Protein AF-S2ZEY4-F1 (afdb_monomer_lite)

Structure (mmCIF, N/CA/C/O backbone):
data_AF-S2ZEY4-F1
#
_entry.id   AF-S2ZEY4-F1
#
loop_
_atom_site.group_PDB
_atom_site.id
_atom_site.type_symbol
_atom_site.label_atom_id
_atom_site.label_alt_id
_atom_site.label_comp_id
_atom_site.label_asym_id
_atom_site.label_entity_id
_atom_site.label_seq_id
_atom_site.pdbx_PDB_ins_code
_atom_site.Cartn_x
_atom_site.Cartn_y
_atom_site.Cartn_z
_atom_site.occupancy
_atom_site.B_iso_or_equiv
_atom_site.auth_seq_id
_atom_site.auth_comp_id
_atom_site.auth_asym_id
_atom_site.auth_atom_id
_atom_site.pdbx_PDB_model_num
ATOM 1 N N . MET A 1 1 ? 43.045 8.852 -27.611 1.00 34.75 1 MET A N 1
ATOM 2 C CA . MET A 1 1 ? 41.843 9.690 -27.777 1.00 34.75 1 MET A CA 1
ATOM 3 C C . MET A 1 1 ? 40.658 8.758 -27.735 1.00 34.75 1 MET A C 1
ATOM 5 O O . MET A 1 1 ? 40.452 7.954 -28.638 1.00 34.75 1 MET A O 1
ATOM 9 N N . ASP A 1 2 ? 40.039 8.763 -26.572 1.00 35.22 2 ASP A N 1
ATOM 10 C CA . ASP A 1 2 ? 39.530 7.590 -25.887 1.00 35.22 2 ASP A CA 1
ATOM 11 C C . ASP A 1 2 ? 38.060 7.375 -26.241 1.00 35.22 2 ASP A C 1
ATOM 13 O O . ASP A 1 2 ? 37.256 8.305 -26.233 1.00 35.22 2 ASP A O 1
ATOM 17 N N . LYS A 1 3 ? 37.725 6.143 -26.635 1.00 40.31 3 LYS A N 1
ATOM 18 C CA . LYS A 1 3 ? 36.358 5.748 -26.965 1.00 40.31 3 LYS A CA 1
ATOM 19 C C . LYS A 1 3 ? 35.614 5.444 -25.669 1.00 40.31 3 LYS A C 1
ATOM 21 O O . LYS A 1 3 ? 35.763 4.356 -25.116 1.00 40.31 3 LYS A O 1
ATOM 26 N N . ASP A 1 4 ? 34.793 6.396 -25.242 1.00 46.69 4 ASP A N 1
ATOM 27 C CA . ASP A 1 4 ? 33.621 6.179 -24.393 1.00 46.69 4 ASP A CA 1
ATOM 28 C C . ASP A 1 4 ? 32.724 5.121 -25.060 1.00 46.69 4 ASP A C 1
ATOM 30 O O . ASP A 1 4 ? 31.911 5.406 -25.938 1.00 46.69 4 ASP A O 1
ATOM 34 N N . ALA A 1 5 ? 32.942 3.855 -24.713 1.00 41.34 5 ALA A N 1
ATOM 35 C CA . ALA A 1 5 ? 32.091 2.746 -25.117 1.00 41.34 5 ALA A CA 1
ATOM 36 C C . ALA A 1 5 ? 31.416 2.194 -23.865 1.00 41.34 5 ALA A C 1
ATOM 38 O O . ALA A 1 5 ? 31.841 1.207 -23.263 1.00 41.34 5 ALA A O 1
ATOM 39 N N . GLU A 1 6 ? 30.366 2.919 -23.483 1.00 42.38 6 GLU A N 1
ATOM 40 C CA . GLU A 1 6 ? 29.263 2.526 -22.620 1.00 42.38 6 GLU A CA 1
ATOM 41 C C . GLU A 1 6 ? 28.977 1.019 -22.746 1.00 42.38 6 GLU A C 1
ATOM 43 O O . GLU A 1 6 ? 28.369 0.545 -23.706 1.00 42.38 6 GLU A O 1
ATOM 48 N N . GLN A 1 7 ? 29.440 0.234 -21.766 1.00 39.16 7 GLN A N 1
ATOM 49 C CA . GLN A 1 7 ? 29.108 -1.186 -21.646 1.00 39.16 7 GLN A CA 1
ATOM 50 C C . GLN A 1 7 ? 27.661 -1.332 -21.148 1.00 39.16 7 GLN A C 1
ATOM 52 O O . GLN A 1 7 ? 27.381 -1.719 -20.011 1.00 39.16 7 GLN A O 1
ATOM 57 N N . GLY A 1 8 ? 26.727 -0.977 -22.025 1.00 46.00 8 GLY A N 1
ATOM 58 C CA . GLY A 1 8 ? 25.289 -1.146 -21.885 1.00 46.00 8 GLY A CA 1
ATOM 59 C C . GLY A 1 8 ? 24.816 -2.430 -22.553 1.00 46.00 8 GLY A C 1
ATOM 60 O O . GLY A 1 8 ? 23.980 -2.372 -23.444 1.00 46.00 8 GLY A O 1
ATOM 61 N N . ILE A 1 9 ? 25.347 -3.598 -22.181 1.00 46.72 9 ILE A N 1
ATOM 62 C CA . ILE A 1 9 ? 24.844 -4.873 -22.712 1.00 46.72 9 ILE A CA 1
ATOM 63 C C . ILE A 1 9 ? 24.845 -5.932 -21.603 1.00 46.72 9 ILE A C 1
ATOM 65 O O . ILE A 1 9 ? 25.828 -6.082 -20.885 1.00 46.72 9 ILE A O 1
ATOM 69 N N . ALA A 1 10 ? 23.728 -6.665 -21.514 1.00 39.22 10 ALA A N 1
ATOM 70 C CA . ALA A 1 10 ? 23.457 -7.849 -20.684 1.00 39.22 10 ALA A CA 1
ATOM 71 C C . ALA A 1 10 ? 22.656 -7.672 -19.374 1.00 39.22 10 ALA A C 1
ATOM 73 O O . ALA A 1 10 ? 22.912 -8.356 -18.391 1.00 39.22 10 ALA A O 1
ATOM 74 N N . ILE A 1 11 ? 21.581 -6.872 -19.386 1.00 45.06 11 ILE A N 1
ATOM 75 C CA . ILE A 1 11 ? 20.360 -7.239 -18.628 1.00 45.06 11 ILE A CA 1
ATOM 76 C C . ILE A 1 11 ? 19.168 -7.230 -19.592 1.00 45.06 11 ILE A C 1
ATOM 78 O O . ILE A 1 11 ? 18.177 -6.530 -19.423 1.00 45.06 11 ILE A O 1
ATOM 82 N N . VAL A 1 12 ? 19.302 -7.987 -20.678 1.00 50.25 12 VAL A N 1
ATOM 83 C CA . VAL A 1 12 ? 18.192 -8.337 -21.572 1.00 50.25 12 VAL A CA 1
ATOM 84 C C . VAL A 1 12 ? 18.065 -9.855 -21.531 1.00 50.25 12 VAL A C 1
ATOM 86 O O . VAL A 1 12 ? 18.676 -10.572 -22.316 1.00 50.25 12 VAL A O 1
ATOM 89 N N . LYS A 1 13 ? 17.364 -10.331 -20.502 1.00 45.41 13 LYS A N 1
ATOM 90 C CA . LYS A 1 13 ? 16.864 -11.702 -20.293 1.00 45.41 13 LYS A CA 1
ATOM 91 C C . LYS A 1 13 ? 16.071 -11.641 -18.983 1.00 45.41 13 LYS A C 1
ATOM 93 O O . LYS A 1 13 ? 16.612 -11.921 -17.928 1.00 45.41 13 LYS A O 1
ATOM 98 N N . ASP A 1 14 ? 14.953 -10.918 -18.922 1.00 43.50 14 ASP A N 1
ATOM 99 C CA . ASP A 1 14 ? 13.627 -11.535 -19.087 1.00 43.50 14 ASP A CA 1
ATOM 100 C C . ASP A 1 14 ? 12.516 -10.448 -19.192 1.00 43.50 14 ASP A C 1
ATOM 102 O O . ASP A 1 14 ? 11.544 -10.388 -18.438 1.00 43.50 14 ASP A O 1
ATOM 106 N N . VAL A 1 15 ? 12.702 -9.468 -20.083 1.00 49.75 15 VAL A N 1
ATOM 107 C CA . VAL A 1 15 ? 11.839 -8.264 -20.183 1.00 49.75 15 VAL A CA 1
ATOM 108 C C . VAL A 1 15 ? 10.436 -8.559 -20.751 1.00 49.75 15 VAL A C 1
ATOM 110 O O . VAL A 1 15 ? 9.561 -7.697 -20.710 1.00 49.75 15 VAL A O 1
ATOM 113 N N . ARG A 1 16 ? 10.171 -9.778 -21.242 1.00 46.44 16 ARG A N 1
ATOM 114 C CA . ARG A 1 16 ? 8.855 -10.127 -21.805 1.00 46.44 16 ARG A CA 1
ATOM 115 C C . ARG A 1 16 ? 7.797 -10.524 -20.768 1.00 46.44 16 ARG A C 1
ATOM 117 O O . ARG A 1 16 ? 6.630 -10.294 -21.058 1.00 46.44 16 ARG A O 1
ATOM 124 N N . ASP A 1 17 ? 8.170 -10.986 -19.569 1.00 49.78 17 ASP A N 1
ATOM 125 C CA . ASP A 1 17 ? 7.195 -11.391 -18.529 1.00 49.78 17 ASP A CA 1
ATOM 126 C C . ASP A 1 17 ? 7.297 -10.591 -17.212 1.00 49.78 17 ASP A C 1
ATOM 128 O O . ASP A 1 17 ? 6.375 -10.546 -16.396 1.00 49.78 17 ASP A O 1
ATOM 132 N N . SER A 1 18 ? 8.384 -9.843 -17.012 1.00 48.41 18 SER A N 1
ATOM 133 C CA . SER A 1 18 ? 8.594 -9.039 -15.796 1.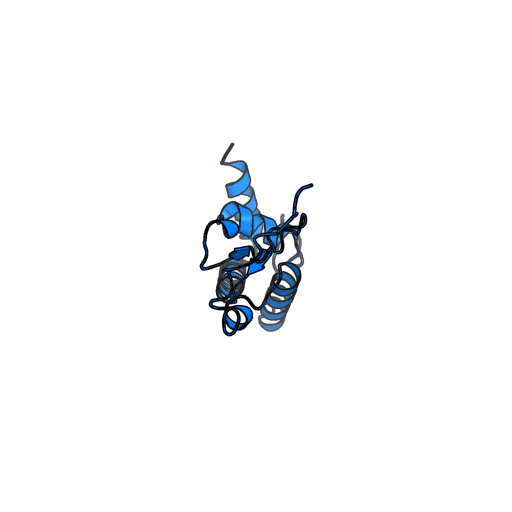00 48.41 18 SER A CA 1
ATOM 134 C C . SER A 1 18 ? 7.584 -7.893 -15.622 1.00 48.41 18 SER A C 1
ATOM 136 O O . SER A 1 18 ? 7.260 -7.536 -14.486 1.00 48.41 18 SER A O 1
ATOM 138 N N . SER A 1 19 ? 7.010 -7.367 -16.713 1.00 51.50 19 SER A N 1
ATOM 139 C CA . SER A 1 19 ? 5.9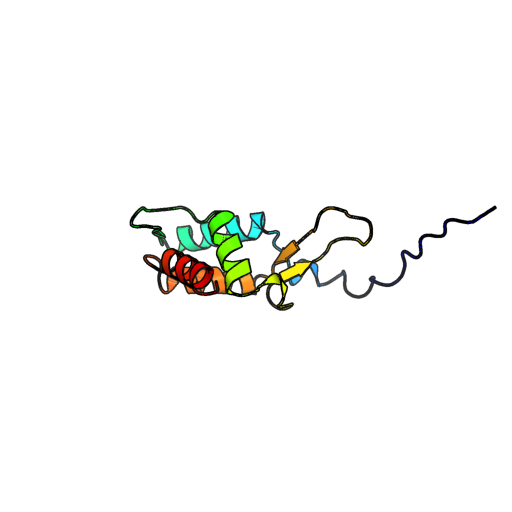00 -6.401 -16.642 1.00 51.50 19 SER A CA 1
ATOM 140 C C . SER A 1 19 ? 4.592 -7.028 -16.140 1.00 51.50 19 SER A C 1
ATOM 142 O O . SER A 1 19 ? 3.746 -6.307 -15.614 1.00 51.50 19 SER A O 1
ATOM 144 N N . SER A 1 20 ? 4.429 -8.348 -16.285 1.00 55.19 20 SER A N 1
ATOM 145 C CA . SER A 1 20 ? 3.296 -9.108 -15.741 1.00 55.19 20 SER A CA 1
ATOM 146 C C . SER A 1 20 ? 3.490 -9.384 -14.245 1.00 55.19 20 SER A C 1
ATOM 148 O O . SER A 1 20 ? 2.548 -9.314 -13.456 1.00 55.19 20 SER A O 1
ATOM 150 N N . TYR A 1 21 ? 4.740 -9.618 -13.826 1.00 61.94 21 TYR A N 1
ATOM 151 C CA . TYR A 1 21 ? 5.075 -9.941 -12.436 1.00 61.94 21 TYR A CA 1
ATOM 152 C C . TYR A 1 21 ? 5.143 -8.713 -11.503 1.00 61.94 21 TYR A C 1
ATOM 154 O O . TYR A 1 21 ? 4.736 -8.801 -10.340 1.00 61.94 21 TYR A O 1
ATOM 162 N N . TYR A 1 22 ? 5.582 -7.548 -12.008 1.00 70.25 22 TYR A N 1
ATOM 163 C CA . TYR A 1 22 ? 5.612 -6.267 -11.272 1.00 70.25 22 TYR A CA 1
ATOM 164 C C . TYR A 1 22 ? 4.865 -5.134 -12.004 1.00 70.25 22 TYR A C 1
ATOM 166 O O . TYR A 1 22 ? 5.476 -4.141 -12.410 1.00 70.25 22 TYR A O 1
ATOM 174 N N . PRO A 1 23 ? 3.534 -5.232 -12.165 1.00 74.31 23 PRO A N 1
ATOM 175 C CA . PRO A 1 23 ? 2.785 -4.282 -12.984 1.00 74.31 23 PRO A CA 1
ATOM 176 C C . PRO A 1 23 ? 2.590 -2.907 -12.328 1.00 74.31 23 PRO A C 1
ATOM 178 O O . PRO A 1 23 ? 2.117 -1.974 -12.979 1.00 74.31 23 PRO A O 1
ATOM 181 N N . PHE A 1 24 ? 2.938 -2.740 -11.046 1.00 81.56 24 PHE A N 1
ATOM 182 C CA . PHE A 1 24 ? 2.563 -1.550 -10.289 1.00 81.56 24 PHE A CA 1
ATOM 183 C C . PHE A 1 24 ? 3.762 -0.729 -9.825 1.00 81.56 24 PHE A C 1
ATOM 185 O O . PHE A 1 24 ? 4.668 -1.202 -9.148 1.00 81.56 24 PHE A O 1
ATOM 192 N N . THR A 1 25 ? 3.721 0.568 -10.113 1.00 85.12 25 THR A N 1
ATOM 193 C CA . THR A 1 25 ? 4.563 1.555 -9.425 1.00 85.12 25 THR A CA 1
ATOM 194 C C . THR A 1 25 ? 4.016 1.819 -8.021 1.00 85.12 25 THR A C 1
ATOM 196 O O . THR A 1 25 ? 2.865 1.498 -7.736 1.00 85.12 25 THR A O 1
ATOM 199 N N . ALA A 1 26 ? 4.776 2.493 -7.151 1.00 84.62 26 ALA A N 1
ATOM 200 C CA . ALA A 1 26 ? 4.284 2.876 -5.818 1.00 84.62 26 ALA A CA 1
ATOM 201 C C . ALA A 1 26 ? 2.916 3.594 -5.861 1.00 84.62 26 ALA A C 1
ATOM 203 O O . ALA A 1 26 ? 2.025 3.296 -5.067 1.00 84.62 26 ALA A O 1
ATOM 204 N N . LYS A 1 27 ? 2.715 4.506 -6.827 1.00 86.31 27 LYS A N 1
ATOM 205 C CA . LYS A 1 27 ? 1.418 5.174 -7.046 1.00 86.31 27 LYS A CA 1
ATOM 206 C C . LYS A 1 27 ? 0.334 4.184 -7.484 1.00 86.31 27 LYS A C 1
ATOM 208 O O . LYS A 1 27 ? -0.782 4.254 -6.973 1.00 86.31 27 LYS A O 1
ATOM 213 N N . GLY A 1 28 ? 0.673 3.262 -8.386 1.00 88.62 28 GLY A N 1
ATOM 214 C CA . GLY A 1 28 ? -0.214 2.183 -8.823 1.00 88.62 28 GLY A CA 1
ATOM 215 C C . GLY A 1 28 ? -0.665 1.298 -7.661 1.00 88.62 28 GLY A C 1
ATOM 216 O O . GLY A 1 28 ? -1.862 1.086 -7.499 1.00 88.62 28 GLY A O 1
ATOM 217 N N . CYS A 1 29 ? 0.261 0.884 -6.791 1.00 89.50 29 CYS A N 1
ATOM 218 C CA . CYS A 1 29 ? -0.055 0.114 -5.588 1.00 89.50 29 CYS A CA 1
ATOM 219 C C . CYS A 1 29 ? -1.030 0.851 -4.682 1.00 89.50 29 CYS A C 1
ATOM 221 O O . CYS A 1 29 ? -2.035 0.279 -4.283 1.00 89.50 29 CYS A O 1
ATOM 223 N N . ILE A 1 30 ? -0.768 2.125 -4.378 1.00 91.19 30 ILE A N 1
ATOM 224 C CA . ILE A 1 30 ? -1.651 2.928 -3.523 1.00 91.19 30 ILE A CA 1
ATOM 225 C C . ILE A 1 30 ? -3.060 2.985 -4.119 1.00 91.19 30 ILE A C 1
ATOM 227 O O . ILE A 1 30 ? -4.038 2.800 -3.398 1.00 91.19 30 ILE A O 1
ATOM 231 N N . ASN A 1 31 ? -3.174 3.216 -5.428 1.00 91.19 31 ASN A N 1
ATOM 232 C CA . ASN A 1 31 ? -4.468 3.268 -6.098 1.00 91.19 31 ASN A CA 1
ATOM 233 C C . ASN A 1 31 ? -5.200 1.918 -6.050 1.00 91.19 31 ASN A C 1
ATOM 235 O O . ASN A 1 31 ? -6.388 1.869 -5.739 1.00 91.19 31 ASN A O 1
ATOM 239 N N . GLU A 1 32 ? -4.486 0.824 -6.300 1.00 91.00 32 GLU A N 1
ATOM 240 C CA . GLU A 1 32 ? -5.048 -0.525 -6.301 1.00 91.00 32 GLU A CA 1
ATOM 241 C C . GLU A 1 32 ? -5.484 -0.968 -4.894 1.00 91.00 32 GLU A C 1
ATOM 243 O O . GLU A 1 32 ? -6.584 -1.496 -4.719 1.00 91.00 32 GLU A O 1
ATOM 248 N N . VAL A 1 33 ? -4.684 -0.658 -3.866 1.00 91.38 33 VAL A N 1
ATOM 249 C CA . VAL A 1 33 ? -5.047 -0.851 -2.452 1.00 91.38 33 VAL A CA 1
ATOM 250 C C . VAL A 1 33 ? -6.321 -0.068 -2.129 1.00 91.38 33 VAL A C 1
ATOM 252 O O . VAL A 1 33 ? -7.281 -0.644 -1.622 1.00 91.38 33 VAL A O 1
ATOM 255 N N . ARG A 1 34 ? -6.386 1.227 -2.478 1.00 90.81 34 ARG A N 1
ATOM 256 C CA . ARG A 1 34 ? -7.584 2.061 -2.255 1.00 90.81 34 ARG A CA 1
ATOM 257 C C . ARG A 1 34 ? -8.814 1.493 -2.955 1.00 90.81 34 ARG A C 1
ATOM 259 O O . ARG A 1 34 ? -9.892 1.468 -2.365 1.00 90.81 34 ARG A O 1
ATOM 266 N N . LYS A 1 35 ? -8.664 1.032 -4.200 1.00 91.81 35 LYS A N 1
ATOM 267 C CA . LYS A 1 35 ? -9.748 0.430 -4.982 1.00 91.81 35 LYS A CA 1
ATOM 268 C C . LYS A 1 35 ? -10.273 -0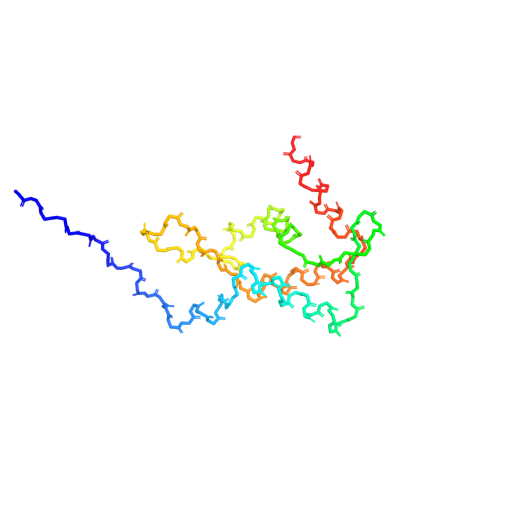.832 -4.302 1.00 91.81 35 LYS A C 1
ATOM 270 O O . LYS A 1 35 ? -11.484 -0.961 -4.147 1.00 91.81 35 LYS A O 1
ATOM 275 N N . ARG A 1 36 ? -9.383 -1.722 -3.849 1.00 90.81 36 ARG A N 1
ATOM 276 C CA . ARG A 1 36 ? -9.745 -2.939 -3.107 1.00 90.81 36 ARG A CA 1
ATOM 277 C C . ARG A 1 36 ? -10.441 -2.623 -1.781 1.00 90.81 36 ARG A C 1
ATOM 279 O O . ARG A 1 36 ? -11.505 -3.179 -1.535 1.00 90.81 36 ARG A O 1
ATOM 286 N N . LEU A 1 37 ? -9.919 -1.683 -0.989 1.00 89.75 37 LEU A N 1
ATOM 287 C CA . LEU A 1 37 ? -10.548 -1.243 0.266 1.00 89.75 37 LEU A CA 1
ATOM 288 C C . LEU A 1 37 ? -11.945 -0.659 0.031 1.00 89.75 37 LEU A C 1
ATOM 290 O O . LEU A 1 37 ? -12.900 -1.061 0.689 1.00 89.75 37 LEU A O 1
ATOM 294 N N . LYS A 1 38 ? -12.098 0.221 -0.969 1.00 90.44 38 LYS A N 1
ATOM 295 C CA . LYS A 1 38 ? -13.399 0.801 -1.341 1.00 90.44 38 LYS A CA 1
ATOM 296 C C . LYS A 1 38 ? -14.391 -0.273 -1.788 1.00 90.44 38 LYS A C 1
ATOM 298 O O . LYS A 1 38 ? -15.561 -0.219 -1.423 1.00 90.44 38 LYS A O 1
ATOM 303 N N . ARG A 1 39 ? -13.926 -1.259 -2.561 1.00 90.94 39 ARG A N 1
ATOM 304 C CA . ARG A 1 39 ? -14.741 -2.384 -3.041 1.00 90.94 39 ARG A CA 1
ATOM 305 C C . ARG A 1 39 ? -15.169 -3.309 -1.897 1.00 90.94 39 ARG A C 1
ATOM 307 O O . ARG A 1 39 ? -16.293 -3.792 -1.915 1.00 90.94 39 ARG A O 1
ATOM 314 N N . ALA A 1 40 ? -14.309 -3.484 -0.896 1.00 88.12 40 ALA A N 1
ATOM 315 C CA . ALA A 1 40 ? -14.604 -4.197 0.344 1.00 88.12 40 ALA A CA 1
ATOM 316 C C . ALA A 1 40 ? -15.366 -3.346 1.384 1.00 88.12 40 ALA A C 1
ATOM 318 O O . ALA A 1 40 ? -15.744 -3.871 2.424 1.00 88.12 40 ALA A O 1
ATOM 319 N N . ARG A 1 41 ? -15.600 -2.050 1.114 1.00 88.94 41 ARG A N 1
ATOM 320 C CA . ARG A 1 41 ? -16.189 -1.067 2.046 1.00 88.94 41 ARG A CA 1
ATOM 321 C C . ARG A 1 41 ? -15.454 -0.992 3.393 1.00 88.94 41 ARG A C 1
ATOM 323 O O . ARG A 1 41 ? -16.072 -0.805 4.435 1.00 88.94 41 ARG A O 1
ATOM 330 N N . ILE A 1 42 ? -14.130 -1.126 3.356 1.00 87.75 42 ILE A N 1
ATOM 331 C CA . ILE A 1 42 ? -13.262 -1.048 4.534 1.00 87.75 42 ILE A CA 1
ATOM 332 C C . ILE A 1 42 ? -12.707 0.368 4.646 1.00 87.75 42 ILE A C 1
ATOM 334 O O . ILE A 1 42 ? -12.027 0.849 3.734 1.00 87.75 42 ILE A O 1
ATOM 338 N N . THR A 1 43 ? -12.949 0.997 5.791 1.00 86.94 43 THR A N 1
ATOM 339 C CA . THR A 1 43 ? -12.309 2.255 6.179 1.00 86.94 43 THR A CA 1
ATOM 340 C C . THR A 1 43 ? -11.180 1.945 7.149 1.00 86.94 43 THR A C 1
ATOM 342 O O . THR A 1 43 ? -11.366 1.169 8.083 1.00 86.94 43 THR A O 1
ATOM 345 N N . ILE A 1 44 ? -10.004 2.519 6.905 1.00 88.81 44 ILE A N 1
ATOM 346 C CA . ILE A 1 44 ? -8.846 2.353 7.784 1.00 88.81 44 ILE A CA 1
ATOM 347 C C . ILE A 1 44 ? -8.757 3.553 8.722 1.00 88.81 44 ILE A C 1
ATOM 349 O O . ILE A 1 44 ? -8.996 4.685 8.296 1.00 88.81 44 ILE A O 1
ATOM 353 N N . LYS A 1 45 ? -8.400 3.313 9.983 1.00 88.31 45 LYS A N 1
ATOM 354 C CA . LYS A 1 45 ? -8.179 4.374 10.964 1.00 88.31 45 LYS A CA 1
ATOM 355 C C . LYS A 1 45 ? -6.693 4.544 11.257 1.00 88.31 45 LYS A C 1
ATOM 357 O O . LYS A 1 45 ? -5.907 3.600 11.197 1.00 88.31 45 LYS A O 1
ATOM 362 N N . TRP A 1 46 ? -6.309 5.777 11.545 1.00 84.44 46 TRP A N 1
ATOM 363 C CA . TRP A 1 46 ? -4.978 6.148 12.006 1.00 84.44 46 TRP A CA 1
ATOM 364 C C . TRP A 1 46 ? -5.141 7.145 13.135 1.00 84.44 46 TRP A C 1
ATOM 366 O O . TRP A 1 46 ? -5.777 8.181 12.947 1.00 84.44 46 TRP A O 1
ATOM 376 N N . LYS A 1 47 ? -4.594 6.827 14.313 1.00 82.44 47 LYS A N 1
ATOM 377 C CA . LYS A 1 47 ? -4.772 7.631 15.531 1.00 82.44 47 LYS A CA 1
ATOM 378 C C . LYS A 1 47 ? -6.242 7.928 15.872 1.00 82.44 47 LYS A C 1
ATOM 380 O O . LYS A 1 47 ? -6.558 8.990 16.395 1.00 82.44 47 LYS A O 1
ATOM 385 N N . GLY A 1 48 ? -7.143 6.997 15.555 1.00 82.00 48 GLY A N 1
ATOM 386 C CA . GLY A 1 48 ? -8.587 7.129 15.791 1.00 82.00 48 GLY A CA 1
ATOM 387 C C . GLY A 1 48 ? -9.376 7.827 14.675 1.00 82.00 48 GLY A C 1
ATOM 388 O O . GLY A 1 48 ? -10.599 7.670 14.622 1.00 82.00 48 GLY A O 1
ATOM 389 N N . GLU A 1 49 ? -8.709 8.505 13.740 1.00 86.56 49 GLU A N 1
ATOM 390 C CA . GLU A 1 49 ? -9.355 9.182 12.611 1.00 86.56 49 GLU A CA 1
ATOM 391 C C . GLU A 1 49 ? -9.429 8.293 11.372 1.00 86.56 49 GLU A C 1
ATOM 393 O O . GLU A 1 49 ? -8.506 7.534 11.075 1.00 86.56 49 GLU A O 1
ATOM 398 N N . ASP A 1 50 ? -10.526 8.398 10.624 1.00 88.50 50 ASP A N 1
ATOM 399 C CA . ASP A 1 50 ? -10.701 7.697 9.357 1.00 88.50 50 ASP A CA 1
ATOM 400 C C . ASP A 1 50 ? -9.800 8.319 8.287 1.00 88.50 50 ASP A C 1
ATOM 402 O O . ASP A 1 50 ? -9.963 9.472 7.886 1.00 88.50 50 ASP A O 1
ATOM 406 N N . VAL A 1 51 ? -8.833 7.541 7.803 1.00 89.06 51 VAL A N 1
ATOM 407 C CA . VAL A 1 51 ? -7.837 8.016 6.843 1.00 89.06 51 VAL A CA 1
ATOM 408 C C . VAL A 1 51 ? -7.875 7.216 5.556 1.00 89.06 51 VAL A C 1
ATOM 410 O O . VAL A 1 51 ? -8.262 6.054 5.493 1.00 89.06 51 VAL A O 1
ATOM 413 N N . THR A 1 52 ? -7.418 7.845 4.479 1.00 88.75 52 THR A N 1
ATOM 414 C CA . THR A 1 52 ? -7.245 7.153 3.204 1.00 88.75 52 THR A CA 1
ATOM 415 C C . THR A 1 52 ? -5.826 6.609 3.077 1.00 88.75 52 THR A C 1
ATOM 417 O O . THR A 1 52 ? -4.847 7.280 3.415 1.00 88.75 52 THR A O 1
ATOM 420 N N . PHE A 1 53 ? -5.694 5.401 2.524 1.00 88.88 53 PHE A N 1
ATOM 421 C CA . PHE A 1 53 ? -4.388 4.826 2.217 1.00 88.88 53 PHE A CA 1
ATOM 422 C C . PHE A 1 53 ? -3.612 5.742 1.257 1.00 88.88 53 PHE A C 1
ATOM 424 O O . PHE A 1 53 ? -4.094 6.084 0.176 1.00 88.88 53 PHE A O 1
ATOM 431 N N . ASN A 1 54 ? -2.415 6.162 1.659 1.00 88.94 54 ASN A N 1
ATOM 432 C CA . ASN A 1 54 ? -1.607 7.149 0.950 1.00 88.94 54 ASN A CA 1
ATOM 433 C C . ASN A 1 54 ? -0.157 6.649 0.836 1.00 88.94 54 ASN A C 1
ATOM 435 O O . ASN A 1 54 ? 0.189 5.563 1.309 1.00 88.94 54 ASN A O 1
ATOM 439 N N . LYS A 1 55 ? 0.713 7.453 0.214 1.00 87.50 55 LYS A N 1
ATOM 440 C CA . LYS A 1 55 ? 2.133 7.101 0.067 1.00 87.50 55 LYS A CA 1
ATOM 441 C C . LYS A 1 55 ? 2.847 6.938 1.406 1.00 87.50 55 LYS A C 1
ATOM 443 O O . LYS A 1 55 ? 3.731 6.099 1.495 1.00 87.50 55 LYS A O 1
ATOM 448 N N . PHE A 1 56 ? 2.477 7.711 2.423 1.00 88.19 56 PHE A N 1
ATOM 449 C CA . PHE A 1 56 ? 3.071 7.610 3.752 1.00 88.19 56 PHE A CA 1
ATOM 450 C C . PHE A 1 56 ? 2.786 6.241 4.386 1.00 88.19 56 PHE A C 1
ATOM 452 O O . PHE A 1 56 ? 3.719 5.560 4.801 1.00 88.19 56 PHE A O 1
ATOM 459 N N . HIS A 1 57 ? 1.529 5.789 4.357 1.00 87.38 57 HIS A N 1
ATOM 460 C CA . HIS A 1 57 ? 1.146 4.456 4.827 1.00 87.38 57 HIS A CA 1
ATOM 461 C C . HIS A 1 57 ? 1.880 3.360 4.051 1.00 87.38 57 HIS A C 1
ATOM 463 O O . HIS A 1 57 ? 2.468 2.468 4.650 1.00 87.38 57 HIS A O 1
ATOM 469 N N . PHE A 1 58 ? 1.917 3.458 2.722 1.00 89.31 58 PHE A N 1
ATOM 470 C CA . PHE A 1 58 ? 2.657 2.510 1.889 1.00 89.31 58 PHE A CA 1
ATOM 471 C C . PHE A 1 58 ? 4.149 2.449 2.242 1.00 89.31 58 PHE A C 1
ATOM 473 O O . PHE A 1 58 ? 4.721 1.370 2.356 1.00 89.31 58 PHE A O 1
ATOM 480 N N . ASP A 1 59 ? 4.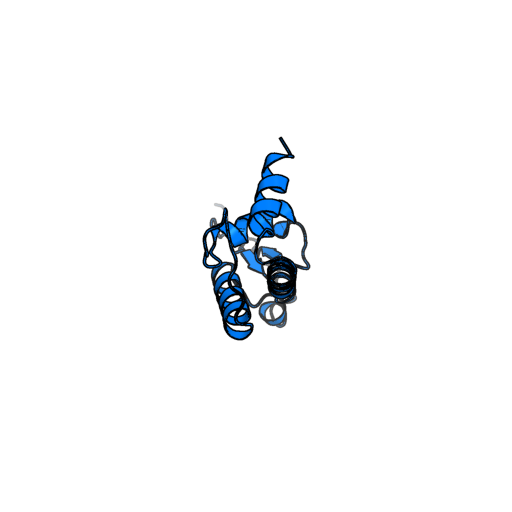783 3.598 2.454 1.00 87.50 59 ASP A N 1
ATOM 481 C CA . ASP A 1 59 ? 6.201 3.672 2.788 1.00 87.50 59 ASP A CA 1
ATOM 482 C C . ASP A 1 59 ? 6.511 3.064 4.170 1.00 87.50 59 ASP A C 1
ATOM 484 O O . ASP A 1 59 ? 7.543 2.410 4.326 1.00 87.50 59 ASP A O 1
ATOM 488 N N . LEU A 1 60 ? 5.588 3.174 5.139 1.00 87.81 60 LEU A N 1
ATOM 489 C CA . LEU A 1 60 ? 5.671 2.439 6.409 1.00 87.81 60 LEU A CA 1
ATOM 490 C C . LEU A 1 60 ? 5.696 0.926 6.178 1.00 87.81 60 LEU A C 1
ATOM 492 O O . LEU A 1 60 ? 6.563 0.249 6.720 1.00 87.81 60 LEU A O 1
ATOM 496 N N . PHE A 1 61 ? 4.806 0.391 5.337 1.00 87.94 61 PHE A N 1
ATOM 497 C CA . PHE A 1 61 ? 4.822 -1.035 4.988 1.00 87.94 61 PHE A CA 1
ATOM 498 C C . PHE A 1 61 ? 6.147 -1.447 4.344 1.00 87.94 61 PHE A C 1
ATOM 500 O O . PHE A 1 61 ? 6.733 -2.464 4.717 1.00 87.94 61 PHE A O 1
ATOM 507 N N . VAL A 1 62 ? 6.645 -0.642 3.406 1.00 86.56 62 VAL A N 1
ATOM 508 C CA . VAL A 1 62 ? 7.915 -0.913 2.729 1.00 86.56 62 VAL A CA 1
ATOM 509 C C . VAL A 1 62 ? 9.080 -0.949 3.719 1.00 86.56 62 VAL A C 1
ATOM 511 O O . VAL A 1 62 ? 9.940 -1.820 3.587 1.00 86.56 62 VAL A O 1
ATOM 514 N N . ARG A 1 63 ? 9.101 -0.047 4.710 1.00 85.25 63 ARG A N 1
ATOM 515 C CA . ARG A 1 63 ? 10.129 0.003 5.760 1.00 85.25 63 ARG A CA 1
ATOM 516 C C . ARG A 1 63 ? 9.999 -1.130 6.777 1.00 85.25 63 ARG A C 1
ATOM 518 O O . ARG A 1 63 ? 10.975 -1.830 7.012 1.00 85.25 63 ARG A O 1
ATOM 525 N N . VAL A 1 64 ? 8.814 -1.341 7.352 1.00 86.19 64 VAL A N 1
ATOM 526 C CA . VAL A 1 64 ? 8.595 -2.336 8.420 1.00 86.19 64 VAL A CA 1
ATOM 527 C C . VAL A 1 64 ? 8.815 -3.760 7.919 1.00 86.19 64 VAL A C 1
ATOM 529 O O . VAL A 1 64 ? 9.441 -4.565 8.606 1.00 86.19 64 VAL A O 1
ATOM 532 N N . PHE A 1 65 ? 8.331 -4.072 6.716 1.00 84.19 65 PHE A N 1
ATOM 533 C CA . PHE A 1 65 ? 8.475 -5.401 6.119 1.00 84.19 65 PHE A CA 1
ATOM 534 C C . PHE A 1 65 ? 9.699 -5.529 5.214 1.00 84.19 65 PHE A C 1
ATOM 536 O O . PHE A 1 65 ? 9.855 -6.555 4.553 1.00 84.19 65 PHE A O 1
ATOM 543 N N . SER A 1 66 ? 10.542 -4.493 5.142 1.00 83.25 66 SER A N 1
ATOM 544 C CA . SER A 1 66 ? 11.702 -4.440 4.250 1.00 83.25 66 SER A CA 1
ATOM 545 C C . SER A 1 66 ? 11.361 -4.918 2.833 1.00 83.25 66 SER A C 1
ATOM 547 O O . SER A 1 66 ? 12.094 -5.712 2.247 1.00 83.25 66 SER A O 1
ATOM 549 N N . MET A 1 67 ? 10.234 -4.458 2.268 1.00 82.88 67 MET A N 1
ATOM 550 C CA . MET A 1 67 ? 9.713 -4.977 0.991 1.00 82.88 67 MET A CA 1
ATOM 551 C C . MET A 1 67 ? 10.725 -4.827 -0.149 1.00 82.88 67 MET A C 1
ATOM 553 O O . MET A 1 67 ? 10.788 -5.686 -1.016 1.00 82.88 67 MET A O 1
ATOM 557 N N . LYS A 1 68 ? 11.560 -3.780 -0.107 1.00 78.44 68 LYS A N 1
ATOM 558 C CA . LYS A 1 68 ? 12.667 -3.549 -1.054 1.00 78.44 68 LYS A CA 1
ATOM 559 C C . LYS A 1 68 ? 13.779 -4.599 -0.991 1.00 78.44 68 LYS A C 1
ATOM 561 O O . LYS A 1 68 ? 14.497 -4.761 -1.966 1.00 78.44 68 LYS A O 1
ATOM 566 N N . SER A 1 69 ? 13.931 -5.280 0.143 1.00 80.31 69 SER A N 1
ATOM 567 C CA . SER A 1 69 ? 14.894 -6.373 0.317 1.00 80.31 69 SER A CA 1
ATOM 568 C C . SER A 1 69 ? 14.355 -7.698 -0.235 1.00 80.31 69 SER A C 1
ATOM 570 O O . SER A 1 69 ? 15.111 -8.616 -0.535 1.00 80.31 69 SER A O 1
ATOM 572 N N . ASN A 1 70 ? 13.032 -7.810 -0.396 1.00 78.62 70 ASN A N 1
ATOM 573 C CA . ASN A 1 70 ? 12.394 -9.032 -0.852 1.00 78.62 70 ASN A CA 1
ATOM 574 C C . ASN A 1 70 ? 11.986 -8.919 -2.321 1.00 78.62 70 ASN A C 1
ATOM 576 O O . ASN A 1 70 ? 10.992 -8.268 -2.653 1.00 78.62 70 ASN A O 1
ATOM 580 N N . ALA A 1 71 ? 12.702 -9.647 -3.179 1.00 77.56 71 ALA A N 1
ATOM 581 C CA . ALA A 1 71 ? 12.409 -9.718 -4.605 1.00 77.56 71 ALA A CA 1
ATOM 582 C C . ALA A 1 71 ? 10.950 -10.115 -4.887 1.00 77.56 71 ALA A C 1
ATOM 584 O O . ALA A 1 71 ? 10.371 -9.630 -5.841 1.00 77.56 71 ALA A O 1
ATOM 585 N N . LYS A 1 72 ? 10.284 -10.908 -4.030 1.00 78.56 72 LYS A N 1
ATOM 586 C CA . LYS A 1 72 ? 8.866 -11.274 -4.231 1.00 78.56 72 LYS A CA 1
ATOM 587 C C . LYS A 1 72 ? 7.912 -10.076 -4.181 1.00 78.56 72 LYS A C 1
ATOM 589 O O . LYS A 1 72 ? 6.811 -10.157 -4.728 1.00 78.56 72 LYS A O 1
ATOM 594 N N . PHE A 1 73 ? 8.298 -8.993 -3.508 1.00 81.31 73 PHE A N 1
ATOM 595 C CA . PHE A 1 73 ? 7.441 -7.832 -3.272 1.00 81.31 73 PHE A CA 1
ATOM 596 C C . PHE A 1 73 ? 7.836 -6.615 -4.094 1.00 81.31 73 PHE A C 1
ATOM 598 O O . PHE A 1 73 ? 6.949 -5.933 -4.609 1.00 81.31 73 PHE A O 1
ATOM 605 N N . ALA A 1 74 ? 9.131 -6.337 -4.220 1.00 82.94 74 ALA A N 1
ATOM 606 C CA . ALA A 1 74 ? 9.614 -5.161 -4.920 1.00 82.94 74 ALA A CA 1
ATOM 607 C C . ALA A 1 74 ? 10.827 -5.483 -5.786 1.00 82.94 74 ALA A C 1
ATOM 609 O O . ALA A 1 74 ? 11.671 -6.304 -5.435 1.00 82.94 74 ALA A O 1
ATOM 610 N N . TYR A 1 75 ? 10.917 -4.769 -6.900 1.00 81.50 75 TYR A N 1
ATOM 611 C CA . TYR A 1 75 ? 12.029 -4.837 -7.827 1.00 81.50 75 TYR A CA 1
ATOM 612 C C . TYR A 1 75 ? 12.444 -3.419 -8.215 1.00 81.50 75 TYR A C 1
ATOM 614 O O . TYR A 1 75 ? 11.604 -2.562 -8.504 1.00 81.50 75 TYR A O 1
ATOM 622 N N . ASP A 1 76 ? 13.746 -3.154 -8.193 1.00 80.56 76 ASP A N 1
ATOM 623 C CA . ASP A 1 76 ? 14.298 -1.888 -8.662 1.00 80.56 76 ASP A CA 1
ATOM 624 C C . ASP A 1 76 ? 14.564 -2.015 -10.159 1.00 80.56 76 ASP A C 1
ATOM 626 O O . ASP A 1 76 ? 15.544 -2.628 -10.576 1.00 80.56 76 ASP A O 1
ATOM 630 N N . ARG A 1 77 ? 13.679 -1.451 -10.986 1.00 74.88 77 ARG A N 1
ATOM 631 C CA . ARG A 1 77 ? 13.853 -1.457 -12.447 1.00 74.88 77 ARG A CA 1
ATOM 632 C C . ARG A 1 77 ? 14.720 -0.301 -12.943 1.00 74.88 77 ARG A C 1
ATOM 634 O O . ARG A 1 77 ? 14.676 -0.007 -14.134 1.00 74.88 77 ARG A O 1
ATOM 641 N N . LYS A 1 78 ? 15.418 0.412 -12.050 1.00 71.06 78 LYS A N 1
ATOM 642 C CA . LYS A 1 78 ? 16.250 1.549 -12.456 1.00 71.06 78 LYS A CA 1
ATOM 643 C C . LYS A 1 78 ? 17.248 1.094 -13.520 1.00 71.06 78 LYS A C 1
ATOM 645 O O . LYS A 1 78 ? 17.913 0.065 -13.362 1.00 71.06 78 LYS A O 1
ATOM 650 N N . ALA A 1 79 ? 17.374 1.868 -14.589 1.00 63.38 79 ALA A N 1
ATOM 651 C CA . ALA A 1 79 ? 18.501 1.703 -15.488 1.00 63.38 79 ALA A CA 1
ATOM 652 C C . ALA A 1 79 ? 19.797 2.128 -14.775 1.00 63.38 79 ALA A C 1
ATOM 654 O O . ALA A 1 79 ? 19.780 3.005 -13.911 1.00 63.38 79 ALA A O 1
ATOM 655 N N . LYS A 1 80 ? 20.946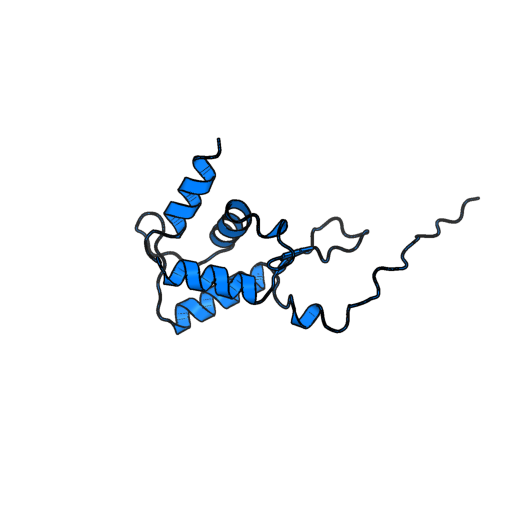 1.559 -15.171 1.00 59.25 80 LYS A N 1
ATOM 656 C CA . LYS A 1 80 ? 22.269 1.967 -14.649 1.00 59.25 80 LYS A CA 1
ATOM 657 C C . LYS A 1 80 ? 22.543 3.477 -14.803 1.00 59.25 80 LYS A C 1
ATOM 659 O O . LYS A 1 80 ? 23.344 4.003 -14.042 1.00 59.25 80 LYS A O 1
ATOM 664 N N . ASN A 1 81 ? 21.860 4.152 -15.735 1.00 58.56 81 ASN A N 1
ATOM 665 C CA . ASN A 1 81 ? 22.000 5.585 -16.015 1.00 58.56 81 ASN A CA 1
ATOM 666 C C . ASN A 1 81 ? 20.864 6.460 -15.437 1.00 58.56 81 ASN A C 1
ATOM 668 O O . ASN A 1 81 ? 20.859 7.677 -15.614 1.00 58.56 81 ASN A O 1
ATOM 672 N N . GLU A 1 82 ? 19.888 5.875 -14.732 1.00 58.81 82 GLU A N 1
ATOM 673 C CA . GLU A 1 82 ? 18.847 6.640 -14.041 1.00 58.81 82 GLU A CA 1
ATOM 674 C C . GLU A 1 82 ? 19.296 6.997 -12.619 1.00 58.81 82 GLU A C 1
ATOM 676 O O . GLU A 1 82 ? 19.446 6.136 -11.751 1.00 58.81 82 GLU A O 1
ATOM 681 N N . LYS A 1 83 ? 19.434 8.301 -12.343 1.00 58.34 83 LYS A N 1
ATOM 682 C CA . LYS A 1 83 ? 19.632 8.805 -10.971 1.00 58.34 83 LYS A CA 1
ATOM 683 C C . LYS A 1 83 ? 18.399 8.577 -10.085 1.00 58.34 83 LYS A C 1
ATOM 685 O O . LYS A 1 83 ? 18.519 8.506 -8.864 1.00 58.34 83 LYS A O 1
ATOM 690 N N . ALA A 1 84 ? 17.211 8.468 -10.684 1.00 63.06 84 ALA A N 1
ATOM 691 C CA . ALA A 1 84 ? 15.965 8.221 -9.972 1.00 63.06 84 ALA A CA 1
ATOM 692 C C . ALA A 1 84 ? 15.710 6.713 -9.837 1.00 63.06 84 ALA A C 1
ATOM 694 O O . ALA A 1 84 ? 15.644 5.990 -10.826 1.00 63.06 84 ALA A O 1
ATOM 695 N N . SER A 1 85 ? 15.537 6.223 -8.607 1.00 66.38 85 SER A N 1
ATOM 696 C CA . SER A 1 85 ? 15.187 4.816 -8.397 1.00 66.38 85 SER A CA 1
ATOM 697 C C . SER A 1 85 ? 13.764 4.534 -8.876 1.00 66.38 85 SER A C 1
ATOM 699 O O . SER A 1 85 ? 12.793 5.060 -8.322 1.00 66.38 85 SER A O 1
ATOM 701 N N . SER A 1 86 ? 13.635 3.661 -9.869 1.00 72.88 86 SER A N 1
ATOM 702 C CA . SER A 1 86 ? 12.351 3.223 -10.405 1.00 72.88 86 SER A CA 1
ATOM 703 C C . SER A 1 86 ? 11.909 1.931 -9.712 1.00 72.88 86 SER A C 1
ATOM 705 O O . SER A 1 86 ? 12.040 0.838 -10.252 1.00 72.88 86 SER A O 1
ATOM 707 N N . TRP A 1 87 ? 11.366 2.051 -8.499 1.00 81.50 87 TRP A N 1
ATOM 708 C CA . TRP A 1 87 ? 10.831 0.901 -7.763 1.00 81.50 87 TRP A CA 1
ATOM 709 C C . TRP A 1 87 ? 9.445 0.500 -8.274 1.00 81.50 87 TRP A C 1
ATOM 711 O O . TRP A 1 87 ? 8.508 1.309 -8.279 1.00 81.50 87 TRP A O 1
ATOM 721 N N . ILE A 1 88 ? 9.316 -0.771 -8.639 1.00 84.50 88 ILE A N 1
ATOM 722 C CA . ILE A 1 88 ? 8.058 -1.423 -8.998 1.00 84.50 88 ILE A CA 1
ATOM 723 C C . ILE A 1 88 ? 7.758 -2.555 -8.020 1.00 84.50 88 ILE A C 1
ATOM 725 O O . ILE A 1 88 ? 8.646 -3.079 -7.349 1.00 84.50 88 ILE A O 1
ATOM 729 N N . TYR A 1 89 ? 6.484 -2.899 -7.914 1.00 86.94 89 TYR A N 1
ATOM 730 C CA . 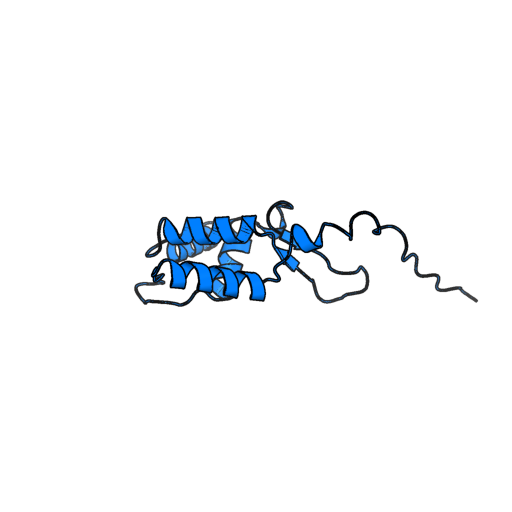TYR A 1 89 ? 5.958 -3.821 -6.923 1.00 86.94 89 TYR A CA 1
ATOM 731 C C . TYR A 1 89 ? 5.044 -4.841 -7.588 1.00 86.94 89 TYR A C 1
ATOM 733 O O . TYR A 1 89 ? 4.361 -4.558 -8.579 1.00 86.94 89 TYR A O 1
ATOM 741 N N . SER A 1 90 ? 5.041 -6.040 -7.018 1.00 86.62 90 SER A N 1
ATOM 742 C CA . SER A 1 90 ? 4.240 -7.154 -7.504 1.00 86.62 90 SER A CA 1
ATOM 743 C C . SER A 1 90 ? 2.802 -7.072 -7.000 1.00 86.62 90 SER A C 1
ATOM 745 O O . SER A 1 90 ? 2.488 -6.412 -6.004 1.00 86.62 90 SER A O 1
ATOM 747 N N . GLN A 1 91 ? 1.913 -7.811 -7.661 1.00 85.25 91 GLN A N 1
ATOM 748 C CA . GLN A 1 91 ? 0.540 -7.991 -7.192 1.00 85.25 91 GLN A CA 1
ATOM 749 C C . GLN A 1 91 ? 0.508 -8.600 -5.774 1.00 85.25 91 GLN A C 1
ATOM 751 O O . GLN A 1 91 ? -0.296 -8.181 -4.944 1.00 85.25 91 GLN A O 1
ATOM 756 N N . GLN A 1 92 ? 1.453 -9.493 -5.448 1.00 86.25 92 GLN A N 1
ATOM 757 C CA . GLN A 1 92 ? 1.584 -10.090 -4.112 1.00 86.25 92 GLN A CA 1
ATOM 758 C C . GLN A 1 92 ? 1.837 -9.046 -3.016 1.00 86.25 92 GLN A C 1
ATOM 760 O O . GLN A 1 92 ? 1.300 -9.183 -1.919 1.00 86.25 92 GLN A O 1
ATOM 765 N N . ALA A 1 93 ? 2.611 -7.991 -3.296 1.00 87.62 93 ALA A N 1
ATOM 766 C CA . ALA A 1 93 ? 2.825 -6.910 -2.333 1.00 87.62 93 ALA A CA 1
ATOM 767 C C . ALA A 1 93 ? 1.515 -6.170 -2.022 1.00 87.62 93 ALA A C 1
ATOM 769 O O . ALA A 1 93 ? 1.224 -5.865 -0.866 1.00 87.62 93 ALA A O 1
ATOM 770 N N . ILE A 1 94 ? 0.695 -5.925 -3.045 1.00 89.12 94 ILE A N 1
ATOM 771 C CA . ILE A 1 94 ? -0.613 -5.281 -2.893 1.00 89.12 94 ILE A CA 1
ATOM 772 C C . ILE A 1 94 ? -1.559 -6.175 -2.095 1.00 89.12 94 ILE A C 1
ATOM 774 O O . ILE A 1 94 ? -2.177 -5.699 -1.145 1.00 89.12 94 ILE A O 1
ATOM 778 N N . ASP A 1 95 ? -1.659 -7.459 -2.443 1.00 89.31 95 ASP A N 1
ATOM 779 C CA . ASP A 1 95 ? -2.514 -8.403 -1.720 1.00 89.31 95 ASP A CA 1
ATOM 780 C C . ASP A 1 95 ? -2.065 -8.577 -0.267 1.00 89.31 95 ASP A C 1
ATOM 782 O O . ASP A 1 95 ? -2.911 -8.643 0.623 1.00 89.31 95 ASP A O 1
ATOM 786 N N . PHE A 1 96 ? -0.756 -8.560 0.001 1.00 90.19 96 PHE A N 1
ATOM 787 C CA . PHE A 1 96 ? -0.225 -8.558 1.361 1.00 90.19 96 PHE A CA 1
ATOM 788 C C . PHE A 1 96 ? -0.684 -7.324 2.146 1.00 90.19 96 PHE A C 1
ATOM 790 O O . PHE A 1 96 ? -1.247 -7.469 3.230 1.00 90.19 96 PHE A O 1
ATOM 797 N N . ILE A 1 97 ? -0.508 -6.122 1.587 1.00 90.00 97 ILE A N 1
ATOM 798 C CA . ILE A 1 97 ? -0.921 -4.864 2.229 1.00 90.00 97 ILE A CA 1
ATOM 799 C C . ILE A 1 97 ? -2.431 -4.858 2.474 1.00 90.00 97 ILE A C 1
ATOM 801 O O . ILE A 1 97 ? -2.874 -4.564 3.580 1.00 90.00 97 ILE A O 1
ATOM 805 N N . VAL A 1 98 ? -3.232 -5.216 1.468 1.00 90.81 98 VAL A N 1
ATOM 806 C CA . VAL A 1 98 ? -4.697 -5.228 1.576 1.00 90.81 98 VAL A CA 1
ATOM 807 C C . VAL A 1 98 ? -5.156 -6.255 2.597 1.00 90.81 98 VAL A C 1
ATOM 809 O O . VAL A 1 98 ? -5.995 -5.928 3.429 1.00 90.81 98 VAL A O 1
ATOM 812 N N . ARG A 1 99 ? -4.603 -7.472 2.582 1.00 90.56 99 ARG A N 1
ATOM 813 C CA . ARG A 1 99 ? -4.926 -8.506 3.572 1.00 90.56 99 ARG A CA 1
ATOM 814 C C . ARG A 1 99 ? -4.574 -8.039 4.979 1.00 90.56 99 ARG A C 1
ATOM 816 O O . ARG A 1 99 ? -5.365 -8.250 5.891 1.00 90.56 99 ARG A O 1
ATOM 823 N N . TYR A 1 100 ? -3.423 -7.398 5.153 1.00 87.94 100 TYR A N 1
ATOM 824 C CA . TYR A 1 100 ? -2.981 -6.896 6.450 1.00 87.94 100 TYR A CA 1
ATOM 825 C C . TYR A 1 100 ? -3.887 -5.758 6.956 1.00 87.94 100 TYR A C 1
ATOM 827 O O . TYR A 1 100 ? -4.349 -5.810 8.091 1.00 87.94 100 TYR A O 1
ATOM 835 N N . LEU A 1 101 ? -4.251 -4.808 6.085 1.00 87.88 101 LEU A N 1
ATOM 836 C CA . LEU A 1 101 ? -5.214 -3.740 6.393 1.00 87.88 101 LEU A CA 1
ATOM 837 C C . LEU A 1 101 ? -6.624 -4.276 6.657 1.00 87.88 101 LEU A C 1
ATOM 839 O O . LEU A 1 101 ? -7.324 -3.752 7.506 1.00 87.88 101 LEU A O 1
ATOM 843 N N . THR A 1 102 ? -7.054 -5.311 5.938 1.00 87.56 102 THR A N 1
ATOM 844 C CA . THR A 1 102 ? -8.379 -5.924 6.122 1.00 87.56 102 THR A CA 1
ATOM 845 C C . THR A 1 102 ? -8.447 -6.733 7.413 1.00 87.56 102 THR A C 1
ATOM 847 O O . THR A 1 102 ? -9.508 -6.831 8.018 1.00 87.56 102 THR A O 1
ATOM 850 N N . LYS A 1 103 ? -7.317 -7.310 7.841 1.00 88.94 103 LYS A N 1
ATOM 851 C CA . LYS A 1 103 ? -7.221 -8.064 9.091 1.00 88.94 103 LYS A CA 1
ATOM 852 C C . LYS A 1 103 ? -7.367 -7.159 10.313 1.00 88.94 103 LYS A C 1
ATOM 854 O O . LYS A 1 103 ? -8.001 -7.576 11.272 1.00 88.94 103 LYS A O 1
ATOM 859 N N . ASP A 1 104 ? -6.795 -5.955 10.272 1.00 86.00 104 ASP A N 1
ATOM 860 C CA . ASP A 1 104 ? -6.896 -4.994 11.374 1.00 86.00 104 ASP A CA 1
ATOM 861 C C . ASP A 1 104 ? -7.003 -3.540 10.871 1.00 86.00 104 ASP A C 1
ATOM 863 O O . ASP A 1 104 ? -6.054 -2.765 10.954 1.00 86.00 104 ASP A O 1
ATOM 867 N N . PRO A 1 105 ? -8.144 -3.120 10.309 1.00 83.88 105 PRO A N 1
ATOM 868 C CA . PRO A 1 105 ? -8.259 -1.800 9.689 1.00 83.88 105 PRO A CA 1
ATOM 869 C C . PRO A 1 105 ? -8.182 -0.641 10.690 1.00 83.88 105 PRO A C 1
ATOM 871 O O . PRO A 1 105 ? -7.924 0.489 10.278 1.00 83.88 105 PRO A O 1
ATOM 874 N N . MET A 1 106 ? -8.388 -0.899 11.987 1.00 81.56 106 MET A N 1
ATOM 875 C CA . MET A 1 106 ? -8.381 0.140 13.018 1.00 81.56 106 MET A CA 1
ATOM 876 C C . MET A 1 106 ? -6.994 0.418 13.601 1.00 81.56 106 MET A C 1
ATOM 878 O O . MET A 1 106 ? -6.657 1.584 13.783 1.00 81.56 106 MET A O 1
ATOM 882 N N . ASN A 1 107 ? -6.190 -0.617 13.879 1.00 84.62 107 ASN A N 1
ATOM 883 C CA . ASN A 1 107 ? -4.893 -0.476 14.548 1.00 84.62 107 ASN A CA 1
ATOM 884 C C . ASN A 1 107 ? -3.705 -0.852 13.662 1.00 84.62 107 ASN A C 1
ATOM 886 O O . ASN A 1 107 ? -2.573 -0.573 14.050 1.00 84.62 107 ASN A O 1
ATOM 890 N N . CYS A 1 108 ? -3.907 -1.449 12.480 1.00 84.31 108 CYS A N 1
ATOM 891 C CA . CYS A 1 108 ? -2.814 -1.872 11.594 1.00 84.31 108 CYS A CA 1
ATOM 892 C C . CYS A 1 108 ? -1.760 -0.782 11.402 1.00 84.31 108 CYS A C 1
ATOM 894 O O . CYS A 1 108 ? -0.559 -1.037 11.495 1.00 84.31 108 CYS A O 1
ATOM 896 N N . LEU A 1 109 ? -2.199 0.434 11.080 1.00 83.75 109 LEU A N 1
ATOM 897 C CA . LEU A 1 109 ? -1.278 1.519 10.801 1.00 83.75 109 LEU A CA 1
ATOM 898 C C . LEU A 1 109 ? -0.531 1.933 12.086 1.00 83.75 109 LEU A C 1
ATOM 900 O O . LEU A 1 109 ? 0.700 1.991 12.072 1.00 83.75 109 LEU A O 1
ATOM 904 N N . ASP A 1 110 ? -1.222 2.132 13.210 1.00 84.31 110 ASP A N 1
ATOM 905 C CA . ASP A 1 110 ? -0.578 2.444 14.497 1.00 84.31 110 ASP A CA 1
ATOM 906 C C . ASP A 1 110 ? 0.423 1.358 14.932 1.00 84.31 110 ASP A C 1
ATOM 908 O O . ASP A 1 110 ? 1.540 1.673 15.346 1.00 84.31 110 ASP A O 1
ATOM 912 N N . GLN A 1 111 ? 0.106 0.078 14.722 1.00 84.88 111 GLN A N 1
ATOM 913 C CA . GLN A 1 111 ? 1.037 -1.029 14.961 1.00 84.88 111 GLN A CA 1
ATOM 914 C C . GLN A 1 111 ? 2.283 -0.960 14.068 1.00 84.88 111 GLN A C 1
ATOM 916 O O . GLN A 1 111 ? 3.394 -1.223 14.530 1.00 84.88 111 GLN A O 1
ATOM 921 N N . LEU A 1 112 ? 2.136 -0.585 12.793 1.00 83.69 112 LEU A N 1
ATOM 922 C CA . LEU A 1 112 ? 3.276 -0.386 11.886 1.00 83.69 112 LEU A CA 1
ATOM 923 C C . LEU A 1 112 ? 4.169 0.768 12.340 1.00 83.69 112 LEU A C 1
ATOM 925 O O . LEU A 1 112 ? 5.398 0.687 12.247 1.00 83.69 112 LEU A O 1
ATOM 929 N N . ARG A 1 113 ? 3.559 1.839 12.847 1.00 83.19 113 ARG A N 1
ATOM 930 C CA . ARG A 1 113 ? 4.279 2.974 13.421 1.00 83.19 113 ARG A CA 1
ATOM 931 C C . ARG A 1 113 ? 5.066 2.553 14.661 1.00 83.19 113 ARG A C 1
ATOM 933 O O . ARG A 1 113 ? 6.245 2.886 14.744 1.00 83.19 113 ARG A O 1
ATOM 940 N N . LEU A 1 114 ? 4.449 1.803 15.574 1.00 83.12 114 LEU A N 1
ATOM 941 C CA . LEU A 1 114 ? 5.110 1.282 16.777 1.00 83.12 114 LEU A CA 1
ATOM 942 C C . LEU A 1 114 ? 6.315 0.402 16.414 1.00 83.12 114 LEU A C 1
ATOM 944 O O . LEU A 1 114 ? 7.435 0.670 16.837 1.00 83.12 114 LEU A O 1
ATOM 948 N N . LYS A 1 115 ? 6.142 -0.525 15.466 1.00 80.06 115 LYS A N 1
ATOM 949 C CA . LYS A 1 115 ? 7.248 -1.351 14.948 1.00 80.06 115 LYS A CA 1
ATOM 950 C C . LYS A 1 115 ? 8.377 -0.551 14.291 1.00 80.06 115 LYS A C 1
ATOM 952 O O . LYS A 1 115 ? 9.498 -1.046 14.206 1.00 80.06 115 LYS A O 1
ATOM 957 N N . THR A 1 116 ? 8.091 0.651 13.790 1.00 72.75 116 THR A N 1
ATOM 958 C CA . THR A 1 116 ? 9.115 1.559 13.252 1.00 72.75 116 THR A CA 1
ATOM 959 C C . THR A 1 116 ? 9.872 2.285 14.368 1.00 72.75 116 THR A C 1
ATOM 961 O O . THR A 1 116 ? 11.055 2.554 14.197 1.00 72.75 116 THR A O 1
ATOM 964 N N . THR A 1 117 ? 9.219 2.597 15.495 1.00 67.12 117 THR A N 1
ATOM 965 C CA . THR A 1 117 ? 9.829 3.347 16.609 1.00 67.12 117 THR A CA 1
ATOM 966 C C . THR A 1 117 ? 10.533 2.468 17.642 1.00 67.12 117 THR A C 1
ATOM 968 O O . THR A 1 117 ? 11.448 2.955 18.287 1.00 67.12 117 THR A O 1
ATOM 971 N N . GLU A 1 118 ? 10.144 1.198 17.795 1.00 60.19 118 GLU A N 1
ATOM 972 C CA . GLU A 1 118 ? 10.780 0.243 18.726 1.00 60.19 118 GLU A CA 1
ATOM 973 C C . GLU A 1 118 ? 12.152 -0.265 18.251 1.00 60.19 118 GLU A C 1
ATOM 975 O O . GLU A 1 118 ? 12.862 -0.923 19.000 1.00 60.19 118 GLU A O 1
ATOM 980 N N . LYS A 1 119 ? 12.541 0.013 17.001 1.00 51.12 119 LYS A N 1
ATOM 981 C CA . LYS A 1 119 ? 13.846 -0.381 16.443 1.00 51.12 119 LYS A CA 1
ATOM 982 C C . LYS A 1 119 ? 14.954 0.667 16.650 1.00 51.12 119 LYS A C 1
ATOM 984 O O . LYS A 1 119 ? 15.917 0.663 15.882 1.00 51.12 119 LYS A O 1
ATOM 989 N N . ILE A 1 120 ? 14.806 1.562 17.627 1.00 40.66 120 ILE A N 1
ATOM 990 C CA . ILE A 1 120 ? 15.803 2.589 17.971 1.00 40.66 120 ILE A CA 1
ATOM 991 C C . ILE A 1 120 ? 16.478 2.206 19.281 1.00 40.66 120 ILE A C 1
ATOM 993 O O . ILE A 1 120 ? 15.733 1.925 20.244 1.00 40.66 120 ILE A O 1
#

Radius of gyration: 17.78 Å; chains: 1; bounding box: 58×21×46 Å

Secondary structure (DSSP, 8-state):
---------S--SSTTTHHHHS-EEHHHHHHHHHHHHHHTTPPEEETTEEE---HHHHHHHHHHTTGGG-TTTEEE---TT-SS--EEE-HHHHHHHHHHHHH-TTTHHHHHHHHHHTT-

Sequence (120 aa):
MDKDAEQGIAIVKDVRDSSSYYPFTAKGCINEVRKRLKRARITIKWKGEDVTFNKFHFDLFVRVFSMKSNAKFAYDRKAKNEKASSWIYSQQAIDFIVRYLTKDPMNCLDQLRLKTTEKI

Foldseek 3Di:
DDDPDPPPDPPPPDVPCVCVFFVFFLVRLLVVLQVLCVVVVHFAADPRDGDRRDSVLVVLLCVLVVLVVDPNFWDFPDDPPDPDTGITTGPVNSVVSNVQCVVPRYCSSVVSVVSVVVVD

Organism: NCBI:txid1125779

pLDDT: mean 75.95, std 16.75, range [34.75, 91.81]

InterPro domains:
  IPR049530 EC042_2821-like Restriction Endonuclease-like domain [PF18740] (17-113)